Protein AF-A0A848CJ08-F1 (afdb_monomer_lite)

Organism: NCBI:txid39486

Foldseek 3Di:
DPDDPVVCVVVVVDDVVPDPPPDDPVRVVVVVVVVVVLVVQVVVDDPVSNVVSVVVVVVVVVVVVVVVVVVCVVVVVVVVVVVVVVVVVPD

Radius of gyration: 20.07 Å; chains: 1; bounding box: 45×30×56 Å

InterPro domains:
  IPR049215 Protein of unknown function DUF6809 [PF20648] (4-83)

Secondary structure (DSSP, 8-state):
-PPPHHHHHHTT---TTT--PPPPHHHHHHHHHHHHHHHHHHHHS-HHHHHHHHHHHHHHHHHHHHHHHHHHHHHHHHHHHHHHHHHHT--

pLDDT: mean 88.91, std 11.34, range [51.69, 98.5]

Structure (mmCIF, N/CA/C/O backbone):
data_AF-A0A848CJ08-F1
#
_entry.id   AF-A0A848CJ08-F1
#
loop_
_atom_site.group_PDB
_atom_site.id
_atom_site.type_symbol
_atom_site.label_atom_id
_atom_site.label_alt_id
_atom_site.label_comp_id
_atom_site.label_asym_id
_atom_site.label_entity_id
_atom_site.label_seq_id
_atom_site.pdbx_PDB_ins_code
_atom_site.Cartn_x
_atom_site.Cartn_y
_atom_site.Cartn_z
_atom_site.occupancy
_atom_site.B_iso_or_equiv
_atom_site.auth_seq_id
_atom_site.auth_comp_id
_atom_site.auth_asym_id
_atom_site.auth_atom_id
_atom_site.pdbx_PDB_model_num
ATOM 1 N N . MET A 1 1 ? 18.224 -19.238 -12.588 1.00 55.38 1 MET A N 1
ATOM 2 C CA . MET A 1 1 ? 18.112 -18.280 -13.705 1.00 55.38 1 MET A CA 1
ATOM 3 C C . MET A 1 1 ? 16.896 -17.436 -13.384 1.00 55.38 1 MET A C 1
ATOM 5 O O . MET A 1 1 ? 15.874 -18.037 -13.073 1.00 55.38 1 MET A O 1
ATOM 9 N N . GLU A 1 2 ? 17.021 -16.111 -13.298 1.00 68.12 2 GLU A N 1
ATOM 10 C CA . GLU A 1 2 ? 15.837 -15.264 -13.100 1.00 68.12 2 GLU A CA 1
ATOM 11 C C . GLU A 1 2 ? 14.900 -15.433 -14.300 1.00 68.12 2 GLU A C 1
ATOM 13 O O . GLU A 1 2 ? 15.358 -15.497 -15.439 1.00 68.12 2 GLU A O 1
ATOM 18 N N . GLU A 1 3 ? 13.608 -15.596 -14.023 1.00 75.75 3 GLU A N 1
ATOM 19 C CA . GLU A 1 3 ? 12.573 -15.757 -15.043 1.00 75.75 3 GLU A CA 1
ATOM 20 C C . GLU A 1 3 ? 12.437 -14.459 -15.850 1.00 75.75 3 GLU A C 1
ATOM 22 O O . GLU A 1 3 ? 12.412 -13.367 -15.264 1.00 75.75 3 GLU A O 1
ATOM 27 N N . ASP A 1 4 ? 12.368 -14.580 -17.178 1.00 91.44 4 ASP A N 1
ATOM 28 C CA . ASP A 1 4 ? 12.309 -13.435 -18.082 1.00 91.44 4 ASP A CA 1
ATOM 29 C C . ASP A 1 4 ? 11.101 -12.536 -17.768 1.00 91.44 4 ASP A C 1
ATOM 31 O O . ASP A 1 4 ? 10.016 -12.994 -17.396 1.00 91.44 4 ASP A O 1
ATOM 35 N N . ILE A 1 5 ? 11.282 -11.219 -17.883 1.00 88.19 5 ILE A N 1
ATOM 36 C CA . ILE A 1 5 ? 10.237 -10.255 -17.521 1.00 88.19 5 ILE A CA 1
ATOM 37 C C . ILE A 1 5 ? 8.996 -10.375 -18.417 1.00 88.19 5 ILE A C 1
ATOM 39 O O . ILE A 1 5 ? 7.888 -10.100 -17.950 1.00 88.19 5 ILE A O 1
ATOM 43 N N . ILE A 1 6 ? 9.156 -10.814 -19.668 1.00 90.19 6 ILE A N 1
ATOM 44 C CA . ILE A 1 6 ? 8.050 -11.046 -20.599 1.00 90.19 6 ILE A CA 1
ATOM 45 C C . ILE A 1 6 ? 7.259 -12.282 -20.184 1.00 90.19 6 ILE A C 1
ATOM 47 O O . ILE A 1 6 ? 6.032 -12.214 -20.143 1.00 90.19 6 ILE A O 1
ATOM 51 N N . ASP A 1 7 ? 7.926 -13.363 -19.780 1.00 92.25 7 ASP A N 1
ATOM 52 C CA . ASP A 1 7 ? 7.251 -14.557 -19.253 1.00 92.25 7 ASP A CA 1
ATOM 53 C C . ASP A 1 7 ? 6.464 -14.218 -17.983 1.00 92.25 7 ASP A C 1
ATOM 55 O O . ASP A 1 7 ? 5.292 -14.573 -17.830 1.00 92.25 7 ASP A O 1
ATOM 59 N N . ARG A 1 8 ? 7.071 -13.435 -17.086 1.00 90.19 8 ARG A N 1
ATOM 60 C CA . ARG A 1 8 ? 6.406 -12.958 -15.868 1.00 90.19 8 ARG A CA 1
ATOM 61 C C . ARG A 1 8 ? 5.188 -12.092 -16.173 1.00 90.19 8 ARG A C 1
ATOM 63 O O . ARG A 1 8 ? 4.195 -12.189 -15.456 1.00 90.19 8 ARG A O 1
ATOM 70 N N . LEU A 1 9 ? 5.243 -11.257 -17.209 1.00 86.25 9 LEU A N 1
ATOM 71 C CA . LEU A 1 9 ? 4.087 -10.490 -17.669 1.00 86.25 9 LEU A CA 1
ATOM 72 C C . LEU A 1 9 ? 3.008 -11.412 -18.253 1.00 86.25 9 LEU A C 1
ATOM 74 O O . LEU A 1 9 ? 1.847 -11.296 -17.865 1.00 86.25 9 LEU A O 1
ATOM 78 N N . TYR A 1 10 ? 3.388 -12.333 -19.144 1.00 88.62 10 TYR A N 1
ATOM 79 C CA . TYR A 1 10 ? 2.479 -13.254 -19.831 1.00 88.62 10 TYR A CA 1
ATOM 80 C C . TYR A 1 10 ? 1.678 -14.111 -18.845 1.00 88.62 10 TYR A C 1
ATOM 82 O O . TYR A 1 10 ? 0.464 -14.251 -18.982 1.00 88.62 10 TYR A O 1
ATOM 90 N N . PHE A 1 11 ? 2.336 -14.621 -17.803 1.00 92.94 11 PHE A N 1
ATOM 91 C CA . PHE A 1 11 ? 1.692 -15.404 -16.748 1.00 92.94 11 PHE A CA 1
ATOM 92 C C . PHE A 1 11 ? 1.058 -14.558 -15.631 1.00 92.94 11 PHE A C 1
ATOM 94 O O . PHE A 1 11 ? 0.613 -15.119 -14.632 1.00 92.94 11 PHE A O 1
ATOM 101 N N . GLY A 1 12 ? 1.027 -13.225 -15.752 1.00 86.81 12 GLY A N 1
ATOM 102 C CA . GLY A 1 12 ? 0.394 -12.344 -14.764 1.00 86.81 12 GLY A CA 1
ATOM 103 C C . GLY A 1 12 ? 1.116 -12.272 -13.412 1.00 86.81 12 GLY A C 1
ATOM 104 O O . GLY A 1 12 ? 0.505 -11.936 -12.404 1.00 86.81 12 GLY A O 1
ATOM 105 N N . ARG A 1 13 ? 2.419 -12.566 -13.366 1.00 88.50 13 ARG A N 1
ATOM 106 C CA . ARG A 1 13 ? 3.255 -12.564 -12.146 1.00 88.50 13 ARG A CA 1
ATOM 107 C C . ARG A 1 13 ? 3.869 -11.200 -11.825 1.00 88.50 13 ARG A C 1
ATOM 109 O O . ARG A 1 13 ? 4.708 -11.080 -10.930 1.00 88.50 13 ARG A O 1
ATOM 116 N N . ILE A 1 14 ? 3.500 -10.165 -12.575 1.00 85.94 14 ILE A N 1
ATOM 117 C CA . ILE A 1 14 ? 3.837 -8.777 -12.262 1.00 85.94 14 ILE A CA 1
ATOM 118 C C . ILE A 1 14 ? 2.603 -8.148 -11.631 1.00 85.94 14 ILE A C 1
ATOM 120 O O . ILE A 1 14 ? 1.712 -7.674 -12.330 1.00 85.94 14 ILE A O 1
ATOM 124 N N . VAL A 1 15 ? 2.574 -8.133 -10.299 1.00 82.81 15 VAL A N 1
ATOM 125 C CA . VAL A 1 15 ? 1.518 -7.487 -9.517 1.00 82.81 15 VAL A CA 1
ATOM 126 C C . VAL A 1 15 ? 2.147 -6.328 -8.739 1.00 82.81 15 VAL A C 1
ATOM 128 O O . VAL A 1 15 ? 2.702 -6.539 -7.662 1.00 82.81 15 VAL A O 1
ATOM 131 N N . PRO A 1 16 ? 2.129 -5.092 -9.282 1.00 76.12 16 PRO A N 1
ATOM 132 C CA . PRO A 1 16 ? 2.804 -3.952 -8.660 1.00 76.12 16 PRO A CA 1
ATOM 133 C C . PRO A 1 16 ? 2.322 -3.662 -7.237 1.00 76.12 16 PRO A C 1
ATOM 135 O O . PRO A 1 16 ? 3.113 -3.230 -6.409 1.00 76.12 16 PRO A O 1
ATOM 138 N N . TRP A 1 17 ? 1.045 -3.939 -6.960 1.00 70.88 17 TRP A N 1
ATOM 139 C CA . TRP A 1 17 ? 0.426 -3.759 -5.647 1.00 70.88 17 TRP A CA 1
ATOM 140 C C . TRP A 1 17 ? 0.965 -4.719 -4.577 1.00 70.88 17 TRP A C 1
ATOM 142 O O . TRP A 1 17 ? 1.089 -4.347 -3.417 1.00 70.88 17 TRP A O 1
ATOM 152 N N . GLU A 1 18 ? 1.303 -5.950 -4.961 1.00 69.62 18 GLU A N 1
ATOM 153 C CA . GLU A 1 18 ? 1.789 -6.984 -4.036 1.00 69.62 18 GLU A CA 1
ATOM 154 C C . GLU A 1 18 ? 3.308 -6.949 -3.869 1.00 69.62 18 GLU A C 1
ATOM 156 O O . GLU A 1 18 ? 3.874 -7.638 -3.018 1.00 69.62 18 GLU A O 1
ATOM 161 N N . ARG A 1 19 ? 3.999 -6.156 -4.692 1.00 65.00 19 ARG A N 1
ATOM 162 C CA . ARG A 1 19 ? 5.450 -6.072 -4.647 1.00 65.00 19 ARG A CA 1
ATOM 163 C C . ARG A 1 19 ? 5.852 -5.292 -3.400 1.00 65.00 19 ARG A C 1
ATOM 165 O O . ARG A 1 19 ? 5.807 -4.066 -3.383 1.00 65.00 19 ARG A O 1
ATOM 172 N N . GLN A 1 20 ? 6.276 -6.017 -2.369 1.00 56.34 20 GLN A N 1
ATOM 173 C CA . GLN A 1 20 ? 6.909 -5.440 -1.188 1.00 56.34 20 GLN A CA 1
ATOM 174 C C . GLN A 1 20 ? 8.230 -4.784 -1.600 1.00 56.34 20 GLN A C 1
ATOM 176 O O . GLN A 1 20 ? 9.286 -5.412 -1.642 1.00 56.34 20 GLN A O 1
ATOM 181 N N . VAL A 1 21 ? 8.171 -3.503 -1.951 1.00 65.00 21 VAL A N 1
ATOM 182 C CA . VAL A 1 21 ? 9.345 -2.642 -1.856 1.00 65.00 21 VAL A CA 1
ATOM 183 C C . VAL A 1 21 ? 9.629 -2.531 -0.363 1.00 65.00 21 VAL A C 1
ATOM 185 O O . VAL A 1 21 ? 8.696 -2.274 0.400 1.00 65.00 21 VAL A O 1
ATOM 188 N N . GLY A 1 22 ? 10.869 -2.793 0.060 1.00 67.62 22 GLY A N 1
ATOM 189 C CA . GLY A 1 22 ? 11.250 -2.659 1.467 1.00 67.62 22 GLY A CA 1
ATOM 190 C C . GLY A 1 22 ? 10.744 -1.321 1.997 1.00 67.62 22 GLY A C 1
ATOM 191 O O . GLY A 1 22 ? 11.057 -0.275 1.421 1.00 67.62 22 GLY A O 1
ATOM 192 N N . LYS A 1 23 ? 9.878 -1.369 3.013 1.00 72.81 23 LYS A N 1
ATOM 193 C CA . LYS A 1 23 ? 9.286 -0.161 3.578 1.00 72.81 23 LYS A CA 1
ATOM 194 C C . LYS A 1 23 ? 10.408 0.604 4.287 1.00 72.81 23 LYS A C 1
ATOM 196 O O . LYS A 1 23 ? 11.147 -0.002 5.058 1.00 72.81 23 LYS A O 1
ATOM 201 N N . PRO A 1 24 ? 10.579 1.908 4.026 1.00 84.69 24 PRO A N 1
ATOM 202 C CA . PRO A 1 24 ? 11.454 2.737 4.838 1.00 84.69 24 PRO A CA 1
ATOM 203 C C . PRO A 1 24 ? 11.067 2.624 6.324 1.00 84.69 24 PRO A C 1
ATOM 205 O O . PRO A 1 24 ? 9.869 2.501 6.612 1.00 84.69 24 PRO A O 1
ATOM 208 N N . PRO A 1 25 ? 12.026 2.704 7.264 1.00 86.75 25 PRO A N 1
ATOM 209 C CA . PRO A 1 25 ? 11.752 2.620 8.702 1.00 86.75 25 PRO A CA 1
ATOM 210 C C . PRO A 1 25 ? 10.674 3.600 9.186 1.00 86.75 25 PRO A C 1
ATOM 212 O O . PRO A 1 25 ? 9.941 3.325 10.133 1.00 86.75 25 PRO A O 1
ATOM 215 N N . GLU A 1 26 ? 10.543 4.750 8.525 1.00 89.31 26 GLU A N 1
ATOM 216 C CA . GLU A 1 26 ? 9.519 5.752 8.807 1.00 89.31 26 GLU A CA 1
ATOM 217 C C . GLU A 1 26 ? 8.105 5.235 8.512 1.00 89.31 26 GLU A C 1
ATOM 219 O O . GLU A 1 26 ? 7.177 5.524 9.268 1.00 89.31 26 GLU A O 1
ATOM 224 N N . ILE A 1 27 ? 7.940 4.454 7.437 1.00 87.00 27 ILE A N 1
ATOM 225 C CA . ILE A 1 27 ? 6.655 3.839 7.082 1.00 87.00 27 ILE A CA 1
ATOM 226 C C . ILE A 1 27 ? 6.314 2.732 8.076 1.00 87.00 27 ILE A C 1
ATOM 228 O O . ILE A 1 27 ? 5.163 2.643 8.492 1.00 87.00 27 ILE A O 1
ATOM 232 N N . GLU A 1 28 ? 7.289 1.911 8.474 1.00 88.81 28 GLU A N 1
ATOM 233 C CA . GLU A 1 28 ? 7.074 0.864 9.483 1.00 88.81 28 GLU A CA 1
ATOM 234 C C . GLU A 1 28 ? 6.618 1.470 10.810 1.00 88.81 28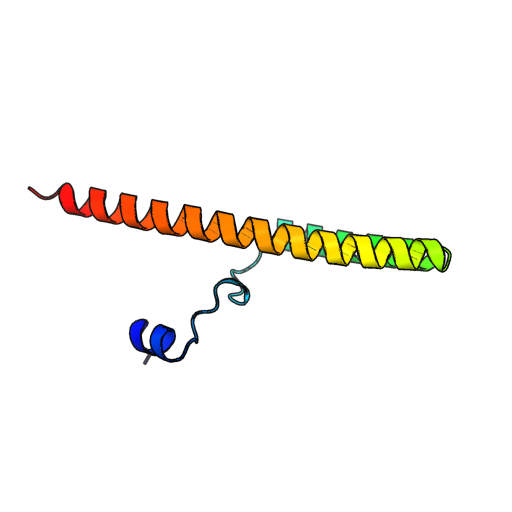 GLU A C 1
ATOM 236 O O . GLU A 1 28 ? 5.540 1.138 11.293 1.00 88.81 28 GLU A O 1
ATOM 241 N N . LYS A 1 29 ? 7.351 2.464 11.322 1.00 92.75 29 LYS A N 1
ATOM 242 C CA . LYS A 1 29 ? 6.994 3.146 12.570 1.00 92.75 29 LYS A CA 1
ATOM 243 C C . LYS A 1 29 ? 5.603 3.786 12.520 1.00 92.75 29 LYS A C 1
ATOM 245 O O . LYS A 1 29 ? 4.861 3.733 13.496 1.00 92.75 29 LYS A O 1
ATOM 250 N N . CYS A 1 30 ? 5.258 4.428 11.404 1.00 93.19 30 CYS A N 1
ATOM 251 C CA . CYS A 1 30 ? 3.933 5.021 11.232 1.00 93.19 30 CYS A CA 1
ATOM 252 C C . CYS A 1 30 ? 2.841 3.939 11.200 1.00 93.19 30 CYS A C 1
ATOM 254 O O . CYS A 1 30 ? 1.804 4.094 11.837 1.00 93.19 30 CYS A O 1
ATOM 256 N N . SER A 1 31 ? 3.096 2.824 10.507 1.00 90.44 31 SER A N 1
ATOM 257 C CA . SER A 1 31 ? 2.183 1.680 10.442 1.00 90.44 31 SER A CA 1
ATOM 258 C C . SER A 1 31 ? 1.929 1.074 11.822 1.00 90.44 31 SER A C 1
ATOM 260 O O . SER A 1 31 ? 0.781 0.774 12.139 1.00 90.44 31 SER A O 1
ATOM 262 N N . ASP A 1 32 ? 2.970 0.925 12.641 1.00 94.69 32 ASP A N 1
ATOM 263 C CA . ASP A 1 32 ? 2.842 0.410 14.006 1.00 94.69 32 ASP A CA 1
ATOM 264 C C . ASP A 1 32 ? 1.978 1.343 14.864 1.00 94.69 32 ASP A C 1
ATOM 266 O O . ASP A 1 32 ? 1.048 0.884 15.527 1.00 94.69 32 ASP A O 1
ATOM 270 N N . GLN A 1 33 ? 2.199 2.661 14.775 1.00 96.56 33 GLN A N 1
ATOM 271 C CA . GLN A 1 33 ? 1.386 3.640 15.503 1.00 96.56 33 GLN A CA 1
ATOM 272 C C . GLN A 1 33 ? -0.090 3.593 15.085 1.00 96.56 33 GLN A C 1
ATOM 274 O O . GLN A 1 33 ? -0.972 3.663 15.937 1.00 96.56 33 GLN A O 1
ATOM 279 N N . VAL A 1 34 ? -0.373 3.442 13.786 1.00 95.81 34 VAL A N 1
ATOM 280 C CA . VAL A 1 34 ? -1.751 3.292 13.291 1.00 95.81 34 VAL A CA 1
ATOM 281 C C . VAL A 1 34 ? -2.411 2.056 13.904 1.00 95.81 34 VAL A C 1
ATOM 283 O O . VAL A 1 34 ? -3.557 2.140 14.341 1.00 95.81 34 VAL A O 1
ATOM 286 N N . CYS A 1 35 ? -1.704 0.926 13.983 1.00 96.06 35 CYS A N 1
ATOM 287 C CA . CYS A 1 35 ? -2.223 -0.281 14.629 1.00 96.06 35 CYS A CA 1
ATOM 288 C C . CYS A 1 35 ? -2.520 -0.050 16.118 1.00 96.06 35 CYS A C 1
ATOM 290 O O . CYS A 1 35 ? -3.614 -0.380 16.579 1.00 96.06 35 CYS A O 1
ATOM 292 N N . GLU A 1 36 ? -1.585 0.556 16.856 1.00 98.06 36 GLU A N 1
ATOM 293 C CA . GLU A 1 36 ? -1.765 0.880 18.277 1.00 98.06 36 GLU A CA 1
ATOM 294 C C . GLU A 1 36 ? -2.980 1.792 18.513 1.00 98.06 36 GLU A C 1
ATOM 296 O O . GLU A 1 36 ? -3.798 1.535 19.404 1.00 98.06 36 GLU A O 1
ATOM 301 N N . ASP A 1 37 ? -3.140 2.826 17.685 1.00 98.12 37 ASP A N 1
ATOM 302 C CA . ASP A 1 37 ? -4.245 3.779 17.780 1.00 98.12 37 ASP A CA 1
ATOM 303 C C . ASP A 1 37 ? -5.590 3.115 17.447 1.00 98.12 37 ASP A C 1
ATOM 305 O O . ASP A 1 37 ? -6.589 3.348 18.135 1.00 98.12 37 ASP A O 1
ATOM 309 N N . VAL A 1 38 ? -5.630 2.240 16.437 1.00 97.94 38 VAL A N 1
ATOM 310 C CA . VAL A 1 38 ? -6.830 1.463 16.088 1.00 97.94 38 VAL A CA 1
ATOM 311 C C . VAL A 1 38 ? -7.233 0.544 17.238 1.00 97.94 38 VAL A C 1
ATOM 313 O O . VAL A 1 38 ? -8.401 0.549 17.633 1.00 97.94 38 VAL A O 1
ATOM 316 N N . GLU A 1 39 ? -6.294 -0.198 17.828 1.00 98.00 39 GLU A N 1
ATOM 317 C CA . GLU A 1 39 ? -6.576 -1.053 18.986 1.00 98.00 39 GLU A CA 1
ATOM 318 C C . GLU A 1 39 ? -7.068 -0.249 20.194 1.00 98.00 39 GLU A C 1
ATOM 320 O O . GLU A 1 39 ? -7.984 -0.670 20.914 1.00 98.00 39 GLU A O 1
ATOM 325 N N . TYR A 1 40 ? -6.459 0.912 20.438 1.00 98.31 40 TYR A N 1
ATOM 326 C CA . TYR A 1 40 ? -6.881 1.813 21.501 1.00 98.31 40 TYR A CA 1
ATOM 327 C C . TYR A 1 40 ? -8.327 2.275 21.287 1.00 98.31 40 TYR A C 1
ATOM 329 O O . TYR A 1 40 ? -9.146 2.200 22.209 1.00 98.31 40 TYR A O 1
ATOM 337 N N . LEU A 1 41 ? -8.669 2.701 20.068 1.00 98.38 41 LEU A N 1
ATOM 338 C CA . LEU A 1 41 ? -10.017 3.143 19.718 1.00 98.38 41 LEU A CA 1
ATOM 339 C C . LEU A 1 41 ? -11.036 2.000 19.800 1.00 98.38 41 LEU A C 1
ATOM 341 O O . LEU A 1 41 ? -12.111 2.193 20.370 1.00 98.38 41 LEU A O 1
ATOM 345 N N . GLN A 1 42 ? -10.694 0.793 19.343 1.00 97.25 42 GLN A N 1
ATOM 346 C CA . GLN A 1 42 ? -11.562 -0.387 19.455 1.00 97.25 42 GLN A CA 1
ATOM 347 C C . GLN A 1 42 ? -11.960 -0.698 20.907 1.00 97.25 42 GLN A C 1
ATOM 349 O O . GLN A 1 42 ? -13.089 -1.118 21.158 1.00 97.25 42 GLN A O 1
ATOM 354 N N . LYS A 1 43 ? -11.068 -0.467 21.880 1.00 98.00 43 LYS A N 1
ATOM 355 C CA . LYS A 1 43 ? -11.350 -0.676 23.315 1.00 98.00 43 LYS A CA 1
ATOM 356 C C . LYS A 1 43 ? -12.212 0.430 23.935 1.00 98.00 43 LYS A C 1
ATOM 358 O O . LYS A 1 43 ? -12.765 0.230 25.015 1.00 98.00 43 LYS A O 1
ATOM 363 N N . ARG A 1 44 ? -12.283 1.609 23.308 1.00 98.06 44 ARG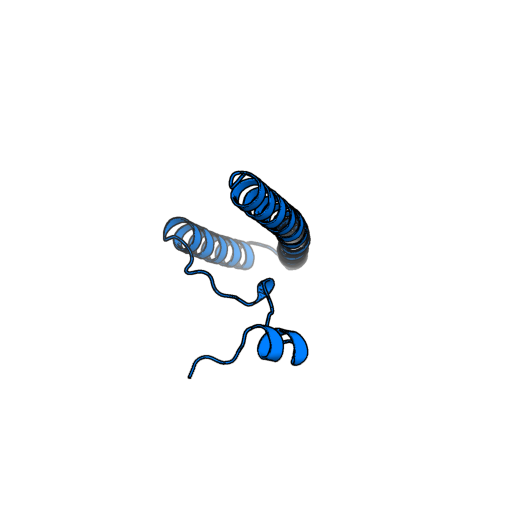 A N 1
ATOM 364 C CA . ARG A 1 44 ? -12.946 2.809 23.851 1.00 98.06 44 ARG A CA 1
ATOM 365 C C . ARG A 1 44 ? -14.308 3.093 23.232 1.00 98.06 44 ARG A C 1
ATOM 367 O O . ARG A 1 44 ? -15.145 3.693 23.901 1.00 98.06 44 ARG A O 1
ATOM 374 N N . LEU A 1 45 ? -14.503 2.714 21.975 1.00 98.25 45 LEU A N 1
ATOM 375 C CA . LEU A 1 45 ? -15.727 2.980 21.229 1.00 98.25 45 LEU A CA 1
ATOM 376 C C . LEU A 1 45 ? -16.820 1.956 21.556 1.00 98.25 45 LEU A C 1
ATOM 378 O O . LEU A 1 45 ? -16.547 0.791 21.850 1.00 98.25 45 LEU A O 1
ATOM 382 N N . ASP A 1 46 ? -18.069 2.407 21.476 1.00 98.25 46 ASP A N 1
ATOM 383 C CA . ASP A 1 46 ? -19.238 1.533 21.472 1.00 98.25 46 ASP A CA 1
ATOM 384 C C . ASP A 1 46 ? -19.392 0.827 20.111 1.00 98.25 46 ASP A C 1
ATOM 386 O O . ASP A 1 46 ? -18.612 1.041 19.182 1.00 98.25 46 ASP A O 1
ATOM 390 N N . GLU A 1 47 ? -20.397 -0.037 19.973 1.00 97.94 47 GLU A N 1
ATOM 391 C CA . GLU A 1 47 ? -20.593 -0.823 18.744 1.00 97.94 47 GLU A CA 1
ATOM 392 C C . GLU A 1 47 ? -20.827 0.054 17.505 1.00 97.94 47 GLU A C 1
ATOM 394 O O . GLU A 1 47 ? -20.323 -0.240 16.419 1.00 97.94 47 GLU A O 1
ATOM 399 N N . VAL A 1 48 ? -21.531 1.179 17.665 1.00 98.25 48 VAL A N 1
ATOM 400 C CA . VAL A 1 48 ? -21.725 2.136 16.570 1.00 98.25 48 VAL A CA 1
ATOM 401 C C . VAL A 1 48 ? -20.386 2.760 16.183 1.00 98.25 48 VAL A C 1
ATOM 403 O O . VAL A 1 48 ? -20.039 2.761 15.002 1.00 98.25 48 VAL A O 1
ATOM 406 N N . GLY A 1 49 ? -19.604 3.233 17.153 1.00 98.31 49 GLY A N 1
ATOM 407 C CA . GLY A 1 49 ? -18.281 3.803 16.925 1.00 98.31 49 GLY A CA 1
ATOM 408 C C . GLY A 1 49 ? -17.308 2.819 16.276 1.00 98.31 49 GLY A C 1
ATOM 409 O O . GLY A 1 49 ? -16.613 3.197 15.335 1.00 98.31 49 GLY A O 1
ATOM 410 N N . LYS A 1 50 ? -17.303 1.547 16.693 1.00 98.31 50 LYS A N 1
ATOM 411 C CA . LYS A 1 50 ? -16.495 0.491 16.058 1.00 98.31 50 LYS A CA 1
ATOM 412 C C . LYS A 1 50 ? -16.875 0.288 14.593 1.00 98.31 50 LYS A C 1
A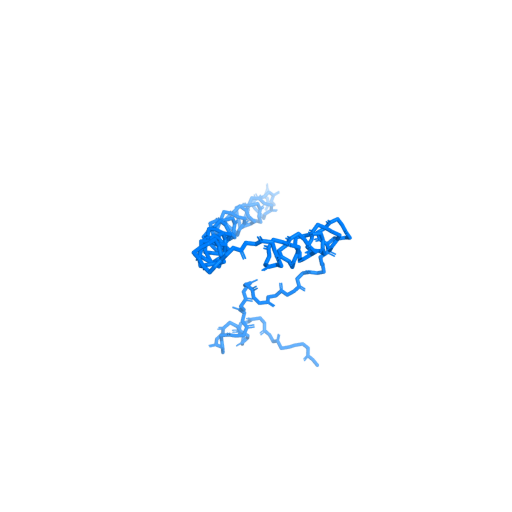TOM 414 O O . LYS A 1 50 ? -15.994 0.296 13.742 1.00 98.31 50 LYS A O 1
ATOM 419 N N . SER A 1 51 ? -18.172 0.228 14.277 1.00 98.19 51 SER A N 1
ATOM 420 C CA . SER A 1 51 ? -18.630 0.103 12.882 1.00 98.19 51 SER A CA 1
ATOM 421 C C . SER A 1 51 ? -18.235 1.305 12.010 1.00 98.19 51 SER A C 1
ATOM 423 O O . SER A 1 51 ? -18.027 1.182 10.801 1.00 98.19 51 SER A O 1
ATOM 425 N N . VAL A 1 52 ? -18.149 2.501 12.607 1.00 98.50 52 VAL A N 1
ATOM 426 C CA . VAL A 1 52 ? -17.662 3.709 11.929 1.00 98.50 52 VAL A CA 1
ATOM 427 C C . VAL A 1 52 ? -16.152 3.625 11.714 1.00 98.50 52 VAL A C 1
ATOM 429 O O . VAL A 1 52 ? -15.694 3.976 10.630 1.00 98.50 52 VAL A O 1
ATOM 432 N N . LEU A 1 53 ? -15.397 3.144 12.707 1.00 98.25 53 LEU A N 1
ATOM 433 C CA . LEU A 1 53 ? -13.949 2.955 12.618 1.00 98.25 53 LEU A CA 1
ATOM 434 C C . LEU A 1 53 ? -13.573 1.925 11.544 1.00 98.25 53 LEU A C 1
ATOM 436 O O . LEU A 1 53 ? -12.707 2.210 10.725 1.00 98.25 53 LEU A O 1
ATOM 440 N N . GLU A 1 54 ? -14.249 0.778 11.487 1.00 97.94 54 GLU A N 1
ATOM 441 C CA . GLU A 1 54 ? -14.035 -0.231 10.436 1.00 97.94 54 GLU A CA 1
ATOM 442 C C . GLU A 1 54 ? -14.271 0.364 9.046 1.00 97.94 54 GLU A C 1
ATOM 444 O O . GLU A 1 54 ? -13.387 0.342 8.192 1.00 97.94 54 GLU A O 1
ATOM 449 N N . ARG A 1 55 ? -15.416 1.030 8.852 1.00 98.25 55 ARG A N 1
ATOM 450 C CA . ARG A 1 55 ? -15.725 1.698 7.582 1.00 98.25 55 ARG A CA 1
ATOM 451 C C . ARG A 1 55 ? -14.714 2.794 7.230 1.00 98.25 55 ARG A C 1
ATOM 453 O O . ARG A 1 55 ? -14.458 3.024 6.051 1.00 98.25 55 ARG A O 1
ATOM 460 N N . LEU A 1 56 ? -14.163 3.499 8.219 1.00 98.00 56 LEU A N 1
ATOM 461 C CA . LEU A 1 56 ? -13.110 4.492 8.001 1.00 98.00 56 LEU A CA 1
ATOM 462 C C . LEU A 1 56 ? -11.828 3.831 7.476 1.00 98.00 56 LEU A C 1
ATOM 464 O O . LEU A 1 56 ? -11.265 4.323 6.501 1.00 98.00 56 LEU A O 1
ATOM 468 N N . LEU A 1 57 ? -11.393 2.728 8.090 1.00 96.94 57 LEU A N 1
ATOM 469 C CA . LEU A 1 57 ? -10.194 1.985 7.689 1.00 96.94 57 LEU A CA 1
ATOM 470 C C . LEU A 1 57 ? -10.344 1.366 6.294 1.00 96.94 57 LEU A C 1
ATOM 472 O O . LEU A 1 57 ? -9.426 1.468 5.476 1.00 96.94 57 LEU A O 1
ATOM 476 N N . ASP A 1 58 ? -11.516 0.806 5.993 1.00 97.12 58 ASP A N 1
ATOM 477 C CA . ASP A 1 58 ? -11.836 0.261 4.671 1.00 97.12 58 ASP A CA 1
ATOM 478 C C . ASP A 1 58 ? -11.803 1.356 3.599 1.00 97.12 58 ASP A C 1
ATOM 480 O O . ASP A 1 58 ? -11.138 1.223 2.569 1.00 97.12 58 ASP A O 1
ATOM 484 N N . ASN A 1 59 ? -12.470 2.484 3.860 1.00 97.56 59 ASN A N 1
ATOM 485 C CA . ASN A 1 59 ? -12.476 3.619 2.940 1.00 97.56 59 ASN A CA 1
ATOM 486 C C . ASN A 1 59 ? -11.068 4.186 2.727 1.00 97.56 59 ASN A C 1
ATOM 488 O O . ASN A 1 59 ? -10.721 4.528 1.598 1.00 97.56 59 ASN A O 1
ATOM 492 N N . ASN A 1 60 ? -10.256 4.288 3.784 1.00 95.00 60 ASN A N 1
ATOM 493 C CA . ASN A 1 60 ? -8.885 4.777 3.662 1.00 95.00 60 ASN A CA 1
ATOM 494 C C . ASN A 1 60 ? -8.023 3.818 2.826 1.00 95.00 60 ASN A C 1
ATOM 496 O O . ASN A 1 60 ? -7.312 4.263 1.927 1.00 95.00 60 ASN A O 1
ATOM 500 N N . SER A 1 61 ? -8.167 2.507 3.040 1.00 92.38 61 SER A N 1
ATOM 501 C CA . SER A 1 61 ? -7.493 1.475 2.241 1.00 92.38 61 SER A CA 1
ATOM 502 C C . SER A 1 61 ? -7.863 1.568 0.755 1.00 92.38 61 SER A C 1
ATOM 504 O O . SER A 1 61 ? -7.003 1.473 -0.123 1.00 92.38 61 SER A O 1
ATOM 506 N N . GLU A 1 62 ? -9.137 1.815 0.444 1.00 95.12 62 GLU A N 1
ATOM 507 C CA . GLU A 1 62 ? -9.600 2.015 -0.932 1.00 95.12 62 GLU A CA 1
ATOM 508 C C . GLU A 1 62 ? -9.064 3.312 -1.556 1.00 95.12 62 GLU A C 1
ATOM 510 O O . GLU A 1 62 ? -8.638 3.316 -2.715 1.00 95.12 62 GLU A O 1
ATOM 515 N N . VAL A 1 63 ? -9.026 4.410 -0.794 1.00 94.94 63 VAL A N 1
ATOM 516 C CA . VAL A 1 63 ? -8.423 5.675 -1.239 1.00 94.94 63 VAL A CA 1
ATOM 517 C C . VAL A 1 63 ? -6.943 5.484 -1.563 1.00 94.94 63 VAL A C 1
ATOM 519 O O . VAL A 1 63 ? -6.509 5.870 -2.653 1.00 94.94 63 VAL A O 1
ATOM 522 N N . GLU A 1 64 ? -6.182 4.843 -0.676 1.00 90.69 64 GLU A N 1
ATOM 523 C CA . GLU A 1 64 ? -4.771 4.516 -0.905 1.00 90.69 64 GLU A CA 1
ATOM 524 C C . GLU A 1 64 ? -4.598 3.653 -2.157 1.00 90.69 64 GLU A C 1
ATOM 526 O O . GLU A 1 64 ? -3.728 3.929 -2.990 1.00 90.69 64 GLU A O 1
ATOM 531 N N . ARG A 1 65 ? -5.481 2.668 -2.366 1.00 88.38 65 ARG A N 1
ATOM 532 C CA . ARG A 1 65 ? -5.484 1.829 -3.570 1.00 88.38 65 ARG A CA 1
ATOM 533 C C . ARG A 1 65 ? -5.626 2.640 -4.852 1.00 88.38 65 ARG A C 1
ATOM 535 O O . ARG A 1 65 ? -4.880 2.420 -5.813 1.00 88.38 65 ARG A O 1
ATOM 542 N N . PHE A 1 66 ? -6.550 3.597 -4.884 1.00 91.62 66 PHE A N 1
ATOM 543 C CA . PHE A 1 66 ? -6.716 4.474 -6.043 1.00 91.62 66 PHE A CA 1
ATOM 544 C C . PHE A 1 66 ? -5.528 5.421 -6.232 1.00 91.62 66 PHE A C 1
ATOM 546 O O . PHE A 1 66 ? -5.053 5.580 -7.359 1.00 91.62 66 PHE A O 1
ATOM 553 N N . GLN A 1 67 ? -5.011 6.009 -5.154 1.00 91.56 67 GLN A N 1
ATOM 554 C CA . GLN A 1 67 ? -3.866 6.919 -5.216 1.00 91.56 67 GLN A CA 1
ATOM 555 C C . GLN A 1 67 ? -2.605 6.220 -5.725 1.00 91.56 67 GLN A C 1
ATOM 557 O O . GLN A 1 67 ? -1.934 6.736 -6.621 1.00 91.56 67 GLN A O 1
ATOM 562 N N . LEU A 1 68 ? -2.300 5.029 -5.214 1.00 88.94 68 LEU A N 1
ATOM 563 C CA . LEU A 1 68 ? -1.159 4.226 -5.651 1.00 88.94 68 LEU A CA 1
ATOM 564 C C . LEU A 1 68 ? -1.299 3.789 -7.110 1.00 88.94 68 LEU A C 1
ATOM 566 O O . LEU A 1 68 ? -0.326 3.859 -7.858 1.00 88.94 68 LEU A O 1
ATOM 570 N N . LYS A 1 69 ? -2.504 3.414 -7.560 1.00 90.25 69 LYS A N 1
ATOM 571 C CA . LYS A 1 69 ? -2.768 3.113 -8.976 1.00 90.25 69 LYS A CA 1
ATOM 572 C C . LYS A 1 69 ? -2.468 4.311 -9.880 1.00 90.25 69 LYS A C 1
ATOM 574 O O . LYS A 1 69 ? -1.803 4.156 -10.907 1.00 90.25 69 LYS A O 1
ATOM 579 N N . GLU A 1 70 ? -2.961 5.496 -9.531 1.00 93.56 70 GLU A N 1
ATOM 580 C CA . GLU A 1 70 ? -2.732 6.698 -10.340 1.00 93.56 70 GLU A CA 1
ATOM 581 C C . GLU A 1 70 ? -1.267 7.153 -10.283 1.00 93.56 70 GLU A C 1
ATOM 583 O O . GLU A 1 70 ? -0.690 7.491 -11.319 1.00 93.56 70 GLU A O 1
ATOM 588 N N . SER A 1 71 ? -0.625 7.036 -9.119 1.00 90.44 71 SER A N 1
ATOM 589 C CA . SER A 1 71 ? 0.806 7.307 -8.937 1.00 90.44 71 SER A CA 1
ATOM 590 C C . SER A 1 71 ? 1.673 6.352 -9.758 1.00 90.44 71 SER A C 1
ATOM 592 O O . SER A 1 71 ? 2.609 6.790 -10.424 1.00 90.44 71 SER A O 1
ATOM 594 N N . PHE A 1 72 ? 1.329 5.061 -9.794 1.00 90.06 72 PHE A N 1
ATOM 595 C CA . PHE A 1 72 ? 2.005 4.070 -10.629 1.00 90.06 72 PHE A CA 1
ATOM 596 C C . PHE A 1 72 ? 1.881 4.412 -12.116 1.00 90.06 72 PHE A C 1
ATOM 598 O O . PHE A 1 72 ? 2.884 4.435 -12.826 1.00 90.06 72 PHE A O 1
ATOM 605 N N . LYS A 1 73 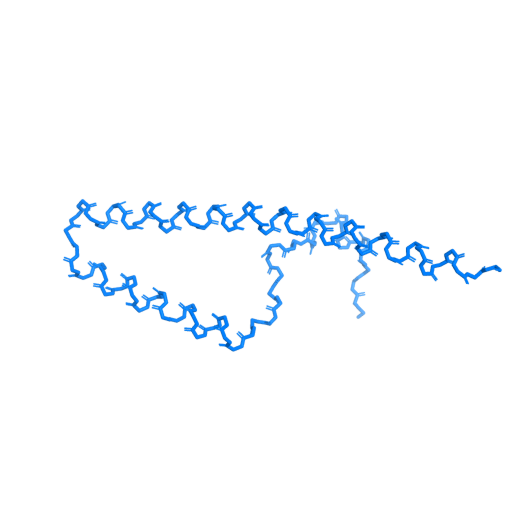? 0.671 4.732 -12.599 1.00 92.19 73 LYS A N 1
ATOM 606 C CA . LYS A 1 73 ? 0.454 5.138 -14.000 1.00 92.19 73 LYS A CA 1
ATOM 607 C C . LYS A 1 73 ? 1.279 6.367 -14.365 1.00 92.19 73 LYS A C 1
ATOM 609 O O . LYS A 1 73 ? 1.862 6.406 -15.449 1.00 92.19 73 LYS A O 1
ATOM 614 N N . TYR A 1 74 ? 1.307 7.364 -13.483 1.00 94.00 74 TYR A N 1
ATOM 615 C CA . TYR A 1 74 ? 2.103 8.569 -13.676 1.00 94.00 74 TYR A CA 1
ATOM 616 C C . TYR A 1 74 ? 3.601 8.243 -13.730 1.00 94.00 74 TYR A C 1
ATOM 618 O O . TYR A 1 74 ? 4.255 8.553 -14.724 1.00 94.00 74 TYR A O 1
ATOM 626 N N . GLY A 1 75 ? 4.122 7.549 -12.714 1.00 91.50 75 GLY A N 1
ATOM 627 C CA . GLY A 1 75 ? 5.535 7.183 -12.618 1.00 91.50 75 GLY A CA 1
ATOM 628 C C . GLY A 1 75 ? 6.007 6.309 -13.781 1.00 91.50 75 GLY A C 1
ATOM 629 O O . GLY A 1 75 ? 7.070 6.560 -14.341 1.00 91.50 75 GLY A O 1
ATOM 630 N N . PHE A 1 76 ? 5.193 5.340 -14.210 1.00 91.81 76 PHE A N 1
ATOM 631 C CA . PHE A 1 76 ? 5.494 4.493 -15.365 1.00 91.81 76 PHE A CA 1
ATOM 632 C C . PHE A 1 76 ? 5.620 5.309 -16.657 1.00 91.81 76 PHE A C 1
ATOM 634 O O . PHE A 1 76 ? 6.599 5.172 -17.390 1.00 91.81 76 PHE A O 1
ATOM 641 N N . ARG A 1 77 ? 4.650 6.193 -16.932 1.00 94.88 77 ARG A N 1
ATOM 642 C CA . ARG A 1 77 ? 4.674 7.054 -18.126 1.00 94.88 77 ARG A CA 1
ATOM 643 C C . ARG A 1 77 ? 5.876 7.988 -18.119 1.00 94.88 77 ARG A C 1
ATOM 645 O O . ARG A 1 77 ? 6.549 8.101 -19.139 1.00 94.88 77 ARG A O 1
ATOM 652 N N . LEU A 1 78 ? 6.149 8.617 -16.978 1.00 94.75 78 LEU A N 1
ATOM 653 C CA . LEU A 1 78 ? 7.302 9.492 -16.814 1.00 94.75 78 LEU A CA 1
ATOM 654 C C . LEU A 1 78 ? 8.612 8.726 -17.043 1.00 94.75 78 LEU A C 1
ATOM 656 O O . LEU A 1 78 ? 9.463 9.186 -17.796 1.00 94.75 78 LEU A O 1
ATOM 660 N N . GLY A 1 79 ? 8.749 7.531 -16.461 1.00 93.38 79 GLY A N 1
ATOM 661 C CA . GLY A 1 79 ? 9.919 6.674 -16.660 1.00 93.38 79 GLY A CA 1
ATOM 662 C C . GLY A 1 79 ? 10.159 6.333 -18.132 1.00 93.38 79 GLY A C 1
ATOM 663 O O . GLY A 1 79 ? 11.282 6.463 -18.613 1.00 93.38 79 GLY A O 1
ATOM 664 N N . MET A 1 80 ? 9.104 5.980 -18.873 1.00 95.31 80 MET A N 1
ATOM 665 C CA . MET A 1 80 ? 9.198 5.713 -20.314 1.00 95.31 80 MET A CA 1
ATOM 666 C C . MET A 1 80 ? 9.593 6.952 -21.126 1.00 95.31 80 MET A C 1
ATOM 668 O O . MET A 1 80 ? 10.408 6.842 -22.037 1.00 95.31 80 MET A O 1
ATOM 672 N N . GLN A 1 81 ? 9.051 8.128 -20.795 1.00 93.75 81 GLN A N 1
ATOM 673 C CA . GLN A 1 81 ? 9.416 9.387 -21.457 1.00 93.75 81 GLN A CA 1
ATOM 674 C C . GLN A 1 81 ? 10.888 9.744 -21.226 1.00 93.75 81 GLN A C 1
ATOM 676 O O . GLN A 1 81 ? 11.584 10.106 -22.172 1.00 93.75 81 GLN A O 1
ATOM 681 N N . LEU A 1 82 ? 11.371 9.603 -19.989 1.00 94.25 82 LEU A N 1
ATOM 682 C CA . LEU A 1 82 ? 12.773 9.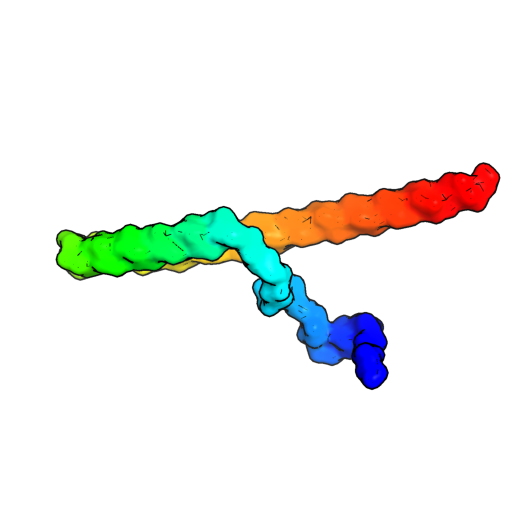844 -19.645 1.00 94.25 82 LEU A CA 1
ATOM 683 C C . LEU A 1 82 ? 13.707 8.854 -20.351 1.00 94.25 82 LEU A C 1
ATOM 685 O O . LEU A 1 82 ? 14.739 9.262 -20.877 1.00 94.25 82 LEU A O 1
ATOM 689 N N . ALA A 1 83 ? 13.335 7.572 -20.400 1.00 94.12 83 ALA A N 1
ATOM 690 C CA . ALA A 1 83 ? 14.104 6.555 -21.109 1.00 94.12 83 ALA A CA 1
ATOM 691 C C . ALA A 1 83 ? 14.191 6.855 -22.613 1.00 94.12 83 ALA A C 1
ATOM 693 O O . ALA A 1 83 ? 15.282 6.817 -23.172 1.00 94.12 83 ALA A O 1
ATOM 694 N N . ALA A 1 84 ? 13.069 7.205 -23.252 1.00 93.94 84 ALA A N 1
ATOM 695 C CA . ALA A 1 84 ? 13.042 7.579 -24.665 1.00 93.94 84 ALA A CA 1
ATOM 696 C C . ALA A 1 84 ? 13.915 8.815 -24.945 1.00 93.94 84 ALA A C 1
ATOM 698 O O . ALA A 1 84 ? 14.776 8.766 -25.817 1.00 93.94 84 AL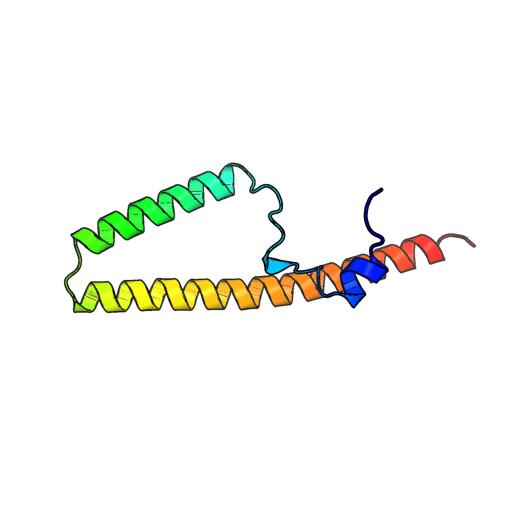A A O 1
ATOM 699 N N . ALA A 1 85 ? 13.781 9.880 -24.148 1.00 92.12 85 ALA A N 1
ATOM 700 C CA . ALA A 1 85 ? 14.597 11.088 -24.291 1.00 92.12 85 ALA A CA 1
ATOM 701 C C . ALA A 1 85 ? 16.106 10.828 -24.088 1.00 92.12 85 ALA A C 1
ATOM 703 O O . ALA A 1 85 ? 16.951 11.423 -24.759 1.00 92.12 85 ALA A O 1
ATOM 704 N N . GLY A 1 86 ? 16.462 9.922 -23.172 1.00 90.56 86 GLY A N 1
ATOM 705 C CA . GLY A 1 86 ? 17.848 9.498 -22.951 1.00 90.56 86 GLY A CA 1
ATOM 706 C C . GLY A 1 86 ? 18.434 8.641 -24.082 1.00 90.56 86 GLY A C 1
ATOM 707 O O . GLY A 1 86 ? 19.653 8.513 -24.175 1.00 90.56 86 GLY A O 1
ATOM 708 N N . LEU A 1 87 ? 17.590 8.051 -24.934 1.00 90.31 87 LEU A N 1
ATOM 709 C CA . LEU A 1 87 ? 18.007 7.305 -26.125 1.00 90.31 87 LEU A CA 1
ATOM 710 C C . LEU A 1 87 ? 18.084 8.208 -27.365 1.00 90.31 87 LEU A C 1
ATOM 712 O O . LEU A 1 87 ? 19.022 8.059 -28.140 1.00 90.31 87 LEU A O 1
ATOM 716 N N . ASP A 1 88 ? 17.174 9.179 -27.494 1.00 77.25 88 ASP A N 1
ATOM 717 C CA . ASP A 1 88 ? 17.166 10.192 -28.568 1.00 77.25 88 ASP A CA 1
ATOM 718 C C . ASP A 1 88 ? 18.355 11.168 -28.499 1.00 77.25 88 ASP A C 1
ATOM 720 O O . ASP A 1 88 ? 18.642 11.873 -29.458 1.00 77.25 88 ASP A O 1
ATOM 724 N N . SER A 1 89 ? 19.076 11.224 -27.376 1.00 60.91 89 SER A N 1
ATOM 725 C CA . SER A 1 89 ? 20.262 12.081 -27.201 1.00 60.91 89 SER A CA 1
ATOM 726 C C . SER A 1 89 ? 21.561 11.469 -27.758 1.00 60.91 89 SER A C 1
ATOM 728 O O . SER A 1 89 ? 22.649 11.991 -27.507 1.00 60.91 89 SER A O 1
ATOM 730 N N . LYS A 1 90 ? 21.460 10.373 -28.521 1.00 55.88 90 LYS A N 1
ATOM 731 C CA . LYS A 1 90 ? 22.552 9.774 -29.299 1.00 55.88 90 LYS A CA 1
ATOM 732 C C . LYS A 1 90 ? 22.293 9.923 -30.802 1.00 55.88 90 LYS A C 1
ATOM 734 O O . LYS A 1 90 ? 21.990 8.934 -31.453 1.00 55.88 90 LYS A O 1
ATOM 739 N N . ASP A 1 91 ? 22.457 11.142 -31.307 1.00 51.69 91 ASP A N 1
ATOM 740 C CA . ASP A 1 91 ? 22.838 11.477 -32.689 1.00 51.69 91 ASP A CA 1
ATOM 741 C C . ASP A 1 91 ? 23.549 12.842 -32.694 1.00 51.69 91 ASP A C 1
ATOM 743 O O . ASP A 1 91 ? 23.057 13.775 -32.012 1.00 51.69 91 ASP A O 1
#

Sequence (91 aa):
MEEDIIDRLYFGRIVPWERQVGKPPEIEKCSDQVCEDVEYLQKRLDEVGKSVLERLLDNNSEVERFQLKESFKYGFRLGMQLAAAGLDSKD